Protein AF-Q8L8N3-F1 (afdb_monomer_lite)

Secondary structure (DSSP, 8-state):
--HHHHHHHHHHHHHHHHHHHHHHHHHHHHHHHHHHHHHHHHHHHHHHHHHHHHHHHHHHHHHHHHHHHHHHHHHHHHHHHHHH--EE-----TT-EEEEEETTEEEEEE---PPP-

Radius of gyration: 45.55 Å; chains: 1; bounding box: 102×67×93 Å

Structure (mmCIF, N/CA/C/O backbone):
data_AF-Q8L8N3-F1
#
_entry.id   AF-Q8L8N3-F1
#
loop_
_atom_site.group_PDB
_atom_site.id
_atom_site.type_symbol
_atom_site.label_atom_id
_atom_site.label_alt_id
_atom_site.label_comp_id
_atom_site.label_asym_id
_atom_site.label_entity_id
_atom_site.label_seq_id
_atom_site.pdbx_PDB_ins_code
_atom_site.Cartn_x
_atom_site.Cartn_y
_atom_site.Cartn_z
_atom_site.occupancy
_atom_site.B_iso_or_equiv
_atom_site.auth_seq_id
_atom_site.auth_comp_id
_atom_site.auth_asym_id
_atom_site.auth_atom_id
_atom_site.pdbx_PDB_model_num
ATOM 1 N N . MET A 1 1 ? -41.664 -17.607 54.369 1.00 65.62 1 MET A N 1
ATOM 2 C CA . MET A 1 1 ? -41.802 -16.503 53.390 1.00 65.62 1 MET A CA 1
ATOM 3 C C . MET A 1 1 ? -43.251 -16.447 52.927 1.00 65.62 1 MET A C 1
ATOM 5 O O . MET A 1 1 ? -43.766 -17.479 52.522 1.00 65.62 1 MET A O 1
ATOM 9 N N . SER A 1 2 ? -43.928 -15.298 53.048 1.00 86.38 2 SER A N 1
ATOM 10 C CA . SER A 1 2 ? -45.314 -15.140 52.570 1.00 86.38 2 SER A CA 1
ATOM 11 C C . SER A 1 2 ? -45.385 -15.384 51.058 1.00 86.38 2 SER A C 1
ATOM 13 O O . SER A 1 2 ? -44.487 -14.944 50.338 1.00 86.38 2 SER A O 1
ATOM 15 N N . LEU A 1 3 ? -46.447 -16.038 50.568 1.00 90.75 3 LEU A N 1
ATOM 16 C CA . LEU A 1 3 ? -46.697 -16.248 49.130 1.00 90.75 3 LEU A CA 1
ATOM 17 C C . LEU A 1 3 ? -46.579 -14.942 48.327 1.00 90.75 3 LEU A C 1
ATOM 19 O O . LEU A 1 3 ? -46.089 -14.947 47.204 1.00 90.75 3 LEU A O 1
ATOM 23 N N . ARG A 1 4 ? -46.942 -13.807 48.941 1.00 93.00 4 ARG A N 1
ATOM 24 C CA . ARG A 1 4 ? -46.799 -12.472 48.345 1.00 93.00 4 ARG A CA 1
ATOM 25 C C . ARG A 1 4 ? -45.345 -12.100 48.066 1.00 93.00 4 ARG A C 1
ATOM 27 O O . ARG A 1 4 ? -45.054 -11.591 46.994 1.00 93.00 4 ARG A O 1
ATOM 34 N N . ILE A 1 5 ? -44.442 -12.358 49.015 1.00 93.00 5 ILE A N 1
ATOM 35 C CA . ILE A 1 5 ? -43.015 -12.056 48.839 1.00 93.00 5 ILE A CA 1
ATOM 36 C C . ILE A 1 5 ? -42.439 -12.952 47.742 1.00 93.00 5 ILE A C 1
ATOM 38 O O . ILE A 1 5 ? -41.695 -12.466 46.901 1.00 93.00 5 ILE A O 1
ATOM 42 N N . LYS A 1 6 ? -42.835 -14.233 47.706 1.00 94.50 6 LYS A N 1
ATOM 43 C CA . LYS A 1 6 ? -42.404 -15.166 46.658 1.00 94.50 6 LYS A CA 1
ATOM 44 C C . LYS A 1 6 ? -42.781 -14.667 45.259 1.00 94.50 6 LYS A C 1
ATOM 46 O O . LYS A 1 6 ? -41.905 -14.567 44.419 1.00 94.50 6 LYS A O 1
ATOM 51 N N . LEU A 1 7 ? -44.035 -14.253 45.053 1.00 95.44 7 LEU A N 1
ATOM 52 C CA . LEU A 1 7 ? -44.498 -13.715 43.765 1.00 95.44 7 LEU A CA 1
ATOM 53 C C . LEU A 1 7 ? -43.734 -12.459 43.324 1.00 95.44 7 LEU A C 1
ATOM 55 O O . LEU A 1 7 ? -43.431 -12.312 42.145 1.00 95.44 7 LEU A O 1
ATOM 59 N N . VAL A 1 8 ? -43.421 -11.553 44.257 1.00 96.06 8 VAL A N 1
ATOM 60 C CA . VAL A 1 8 ? -42.628 -10.351 43.948 1.00 96.06 8 VAL A CA 1
ATOM 61 C C . VAL A 1 8 ? -41.202 -10.730 43.547 1.00 96.06 8 VAL A C 1
ATOM 63 O O . VAL A 1 8 ? -40.690 -10.190 42.573 1.00 96.06 8 VAL A O 1
ATOM 66 N N . VAL A 1 9 ? -40.579 -11.673 44.261 1.00 96.62 9 VAL A N 1
ATOM 67 C CA . VAL A 1 9 ? -39.231 -12.165 43.939 1.00 96.62 9 VAL A CA 1
ATOM 68 C C . VAL A 1 9 ? -39.217 -12.893 42.597 1.00 96.62 9 VAL A C 1
ATOM 70 O O . VAL A 1 9 ? -38.349 -12.608 41.783 1.00 96.62 9 VAL A O 1
ATOM 73 N N . ASP A 1 10 ? -40.179 -13.779 42.336 1.00 96.81 10 ASP A N 1
ATOM 74 C CA . ASP A 1 10 ? -40.267 -14.522 41.075 1.00 96.81 10 ASP A CA 1
ATOM 75 C C . ASP A 1 10 ? -40.432 -13.559 39.888 1.00 96.81 10 ASP A C 1
ATOM 77 O O . ASP A 1 10 ? -39.720 -13.681 38.893 1.00 96.81 10 ASP A O 1
ATOM 81 N N . LYS A 1 11 ? -41.299 -12.543 40.023 1.00 96.38 11 LYS A N 1
ATOM 82 C CA . LYS A 1 11 ? -41.468 -11.492 39.010 1.00 96.38 11 LYS A CA 1
ATOM 83 C C . LYS A 1 11 ? -40.181 -10.691 38.794 1.00 96.38 11 LYS A C 1
ATOM 85 O O . LYS A 1 11 ? -39.796 -10.464 37.655 1.00 96.38 11 LYS A O 1
ATOM 90 N N . PHE A 1 12 ? -39.506 -10.295 39.871 1.00 97.44 12 PHE A N 1
ATOM 91 C CA . PHE A 1 12 ? -38.251 -9.547 39.794 1.00 97.44 12 PHE A CA 1
ATOM 92 C C . PHE A 1 12 ? -37.130 -10.360 39.131 1.00 97.44 12 PHE A C 1
ATOM 94 O O . PHE A 1 12 ? -36.396 -9.840 38.296 1.00 97.44 12 PHE A O 1
ATOM 101 N N . VAL A 1 13 ? -37.007 -11.648 39.466 1.00 97.69 13 VAL A N 1
ATOM 102 C CA . VAL A 1 13 ? -36.035 -12.554 38.839 1.00 97.69 13 VAL A CA 1
ATOM 103 C C . VAL A 1 13 ? -36.324 -12.716 37.349 1.00 97.69 13 VAL A C 1
ATOM 105 O O . VAL A 1 13 ? -35.387 -12.726 36.557 1.00 97.69 13 VAL A O 1
ATOM 108 N N . GLU A 1 14 ? -37.593 -12.832 36.963 1.00 97.81 14 GLU A N 1
ATOM 109 C CA . GLU A 1 14 ? -37.986 -12.937 35.558 1.00 97.81 14 GLU A CA 1
ATOM 110 C C . GLU A 1 14 ? -37.665 -11.654 34.776 1.00 97.81 14 GLU A C 1
ATOM 112 O O . GLU A 1 14 ? -37.040 -11.722 33.722 1.00 97.81 14 GLU A O 1
ATOM 117 N N . GLU A 1 15 ? -37.993 -10.481 35.325 1.00 97.81 15 GLU A N 1
ATOM 118 C CA . GLU A 1 15 ? -37.638 -9.185 34.726 1.00 97.81 15 GLU A CA 1
ATOM 119 C C . GLU A 1 15 ? -36.115 -9.025 34.575 1.00 97.81 15 GLU A C 1
ATOM 121 O O . GLU A 1 15 ? -35.639 -8.591 33.526 1.00 97.81 15 GLU A O 1
ATOM 126 N N . LEU A 1 16 ? -35.336 -9.429 35.587 1.00 97.88 16 LEU A N 1
ATOM 127 C CA . LEU A 1 16 ? -33.874 -9.404 35.517 1.00 97.88 16 LEU A CA 1
ATOM 128 C C . LEU A 1 16 ? -33.318 -10.354 34.455 1.00 97.88 16 LEU A C 1
ATOM 130 O O . LEU A 1 16 ? -32.376 -9.987 33.756 1.00 97.88 16 LEU A O 1
ATOM 134 N N . LYS A 1 17 ? -33.878 -11.561 34.323 1.00 97.88 17 LYS A N 1
ATOM 135 C CA . LYS A 1 17 ? -33.468 -12.513 33.282 1.00 97.88 17 LYS A CA 1
ATOM 136 C C . LYS A 1 17 ? -33.749 -11.963 31.891 1.00 97.88 17 LYS A C 1
ATOM 138 O O . LYS A 1 17 ? -32.855 -11.980 31.058 1.00 97.88 17 LYS A O 1
ATOM 143 N N . GLN A 1 18 ? -34.940 -11.413 31.667 1.00 97.75 18 GLN A N 1
ATOM 144 C CA . GLN A 1 18 ? -35.308 -10.822 30.379 1.00 97.75 18 GLN A CA 1
ATOM 145 C C . GLN A 1 18 ? -34.421 -9.625 30.024 1.00 97.75 18 GLN A C 1
ATOM 147 O O . GLN A 1 18 ? -33.975 -9.510 28.883 1.00 97.75 18 GLN A O 1
ATOM 152 N N . ALA A 1 19 ? -34.121 -8.757 30.996 1.00 97.88 19 ALA A N 1
ATOM 153 C CA . ALA A 1 19 ? -33.212 -7.632 30.793 1.00 97.88 19 ALA A CA 1
ATOM 154 C C . ALA A 1 19 ? -31.782 -8.095 30.468 1.00 97.88 19 ALA A C 1
ATOM 156 O O . ALA A 1 19 ? -31.153 -7.551 29.563 1.00 97.88 19 ALA A O 1
ATOM 157 N N . LEU A 1 20 ? -31.283 -9.115 31.174 1.00 98.06 20 LEU A N 1
ATOM 158 C CA . LEU A 1 20 ? -29.956 -9.679 30.936 1.00 98.06 20 LEU A CA 1
ATOM 159 C C . LEU A 1 20 ? -29.864 -10.378 29.574 1.00 98.06 20 LEU A C 1
ATOM 161 O O . LEU A 1 20 ? -28.888 -10.182 28.856 1.00 98.06 20 LEU A O 1
ATOM 165 N N . ASP A 1 21 ? -30.874 -11.161 29.198 1.00 98.12 21 ASP A N 1
ATOM 166 C CA . ASP A 1 21 ? -30.916 -11.828 27.897 1.00 98.12 21 ASP A CA 1
ATO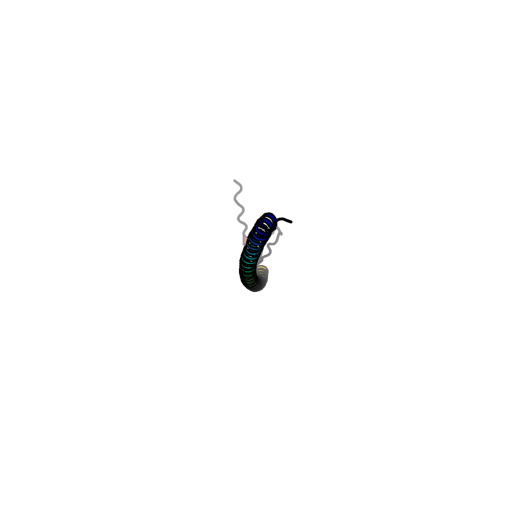M 167 C C . ASP A 1 21 ? -30.956 -10.803 26.756 1.00 98.12 21 ASP A C 1
ATOM 169 O O . ASP A 1 21 ? -30.238 -10.960 25.768 1.00 98.12 21 ASP A O 1
ATOM 173 N N . ALA A 1 22 ? -31.728 -9.720 26.905 1.00 97.94 22 ALA A N 1
ATOM 174 C CA . ALA A 1 22 ? -31.763 -8.633 25.930 1.00 97.94 22 ALA A CA 1
ATOM 175 C C . ALA A 1 22 ? -30.398 -7.932 25.785 1.00 97.94 22 ALA A C 1
ATOM 177 O O . ALA A 1 22 ? -29.953 -7.714 24.658 1.00 97.94 22 ALA A O 1
ATOM 178 N N . ASP A 1 23 ? -29.709 -7.637 26.893 1.00 98.31 23 ASP A N 1
ATOM 179 C CA . ASP A 1 23 ? -28.362 -7.041 26.883 1.00 98.31 23 ASP A CA 1
ATOM 180 C C . ASP A 1 23 ? -27.325 -7.963 26.219 1.00 98.31 23 ASP A C 1
ATOM 182 O O . ASP A 1 23 ? -26.513 -7.528 25.400 1.00 98.31 23 ASP A O 1
ATOM 186 N N . ILE A 1 24 ? -27.390 -9.270 26.498 1.00 98.19 24 ILE A N 1
ATOM 187 C CA . ILE A 1 24 ? -26.511 -10.262 25.870 1.00 98.19 24 ILE A CA 1
ATOM 188 C C . ILE A 1 24 ? -26.750 -10.319 24.357 1.00 98.19 24 ILE A C 1
ATOM 190 O O . ILE A 1 24 ? -25.782 -10.331 23.594 1.00 98.19 24 ILE A O 1
ATOM 194 N N . GLN A 1 25 ? -28.010 -10.350 23.910 1.00 98.00 25 GLN A N 1
ATOM 195 C CA . GLN A 1 25 ? -28.333 -10.375 22.480 1.00 98.00 25 GLN A CA 1
ATOM 196 C C . GLN A 1 25 ? -27.895 -9.089 21.770 1.00 98.00 25 GLN A C 1
ATOM 198 O O . GLN A 1 25 ? -27.317 -9.170 20.686 1.00 98.00 25 GLN A O 1
ATOM 203 N N . ASP A 1 26 ? -28.106 -7.922 22.384 1.00 98.00 26 ASP A N 1
ATOM 204 C CA . ASP A 1 26 ? -27.647 -6.632 21.854 1.00 98.00 26 ASP A CA 1
ATOM 205 C C . ASP A 1 26 ? -26.118 -6.597 21.710 1.00 98.00 26 ASP A C 1
ATOM 207 O O . ASP A 1 26 ? -25.596 -6.227 20.655 1.00 98.00 26 ASP A O 1
ATOM 211 N N . ARG A 1 27 ? -25.380 -7.078 22.720 1.00 98.25 27 ARG A N 1
ATOM 212 C CA . ARG A 1 27 ? -23.916 -7.166 22.651 1.00 98.25 27 ARG A CA 1
ATOM 213 C C . ARG A 1 27 ? -23.446 -8.107 21.543 1.00 98.25 27 ARG A C 1
ATOM 215 O O . ARG A 1 27 ? -22.557 -7.734 20.784 1.00 98.25 27 ARG A O 1
ATOM 222 N N . ILE A 1 28 ? -24.046 -9.293 21.422 1.00 98.00 28 ILE A N 1
ATOM 223 C CA . ILE A 1 28 ? -23.712 -10.258 20.360 1.00 98.00 28 ILE A CA 1
ATOM 224 C C . ILE A 1 28 ? -23.987 -9.659 18.977 1.00 98.00 28 ILE A C 1
ATOM 226 O O . ILE A 1 28 ? -23.194 -9.855 18.056 1.00 98.00 28 ILE A O 1
ATOM 230 N N . MET A 1 29 ? -25.100 -8.938 18.813 1.00 98.06 29 MET A N 1
ATOM 231 C CA . MET A 1 29 ? -25.436 -8.275 17.553 1.00 98.06 29 MET A CA 1
ATOM 232 C C . MET A 1 29 ? -24.369 -7.237 17.186 1.00 98.06 29 MET A C 1
ATOM 234 O O . MET A 1 29 ? -23.789 -7.324 16.105 1.00 98.06 29 MET A O 1
ATOM 238 N N . LYS A 1 30 ? -24.043 -6.327 18.111 1.00 98.12 30 LYS A N 1
ATOM 239 C CA . LYS A 1 30 ? -23.023 -5.285 17.909 1.00 98.12 30 LYS A CA 1
ATOM 240 C C . LYS A 1 30 ? -21.643 -5.860 17.613 1.00 98.12 30 LYS A C 1
ATOM 242 O O . LYS A 1 30 ? -20.930 -5.347 16.757 1.00 98.12 30 LYS A O 1
ATOM 247 N N . GLU A 1 31 ? -21.262 -6.931 18.302 1.00 98.12 31 GLU A N 1
ATOM 248 C CA . GLU A 1 31 ? -19.975 -7.594 18.094 1.00 98.12 31 GLU A CA 1
ATOM 249 C C . GLU A 1 31 ? -19.888 -8.226 16.698 1.00 98.12 31 GLU A C 1
ATOM 251 O O . GLU A 1 31 ? -18.873 -8.081 16.022 1.00 98.12 31 GLU A O 1
ATOM 256 N N . ARG A 1 32 ? -20.975 -8.839 16.209 1.00 97.62 32 ARG A N 1
ATOM 257 C CA . ARG A 1 32 ? -21.047 -9.369 14.835 1.00 97.62 32 ARG A CA 1
ATOM 258 C C . ARG A 1 32 ? -20.980 -8.276 13.773 1.00 97.62 32 ARG A C 1
ATOM 260 O O . ARG A 1 32 ? -20.298 -8.457 12.764 1.00 97.62 32 ARG A O 1
ATOM 267 N N . GLU A 1 33 ? -21.681 -7.165 13.977 1.00 97.75 33 GLU A N 1
ATOM 268 C CA . GLU A 1 33 ? -21.639 -6.019 13.062 1.00 97.75 33 GLU A CA 1
ATOM 269 C C . GLU A 1 33 ? -20.236 -5.410 13.009 1.00 97.75 33 GLU A C 1
ATOM 271 O O . GLU A 1 33 ? -19.694 -5.184 11.927 1.00 97.75 33 GLU A O 1
ATOM 276 N N . MET A 1 34 ? -19.611 -5.219 14.174 1.00 98.12 34 MET A N 1
ATOM 277 C CA . MET A 1 34 ? -18.244 -4.719 14.274 1.00 98.12 34 MET A CA 1
ATOM 278 C C . MET A 1 34 ? -17.248 -5.663 13.596 1.00 98.12 34 MET A C 1
ATOM 280 O O . MET A 1 34 ? -16.399 -5.204 12.836 1.00 98.12 34 MET A O 1
ATOM 284 N N . GLN A 1 35 ? -17.372 -6.972 13.824 1.00 98.06 35 GLN A N 1
ATOM 285 C CA . GLN A 1 35 ? -16.515 -7.971 13.192 1.00 98.06 35 GLN A CA 1
ATOM 286 C C . GLN A 1 35 ? -16.662 -7.950 11.665 1.00 98.06 35 GLN A C 1
ATOM 288 O O . GLN A 1 35 ? -15.663 -7.932 10.950 1.00 98.06 35 GLN A O 1
ATOM 293 N N . SER A 1 36 ? -17.896 -7.857 11.163 1.00 97.69 36 SER A N 1
ATOM 294 C CA . SER A 1 36 ? -18.167 -7.768 9.722 1.00 97.69 36 SER A CA 1
ATOM 295 C C . SER A 1 36 ? -17.552 -6.508 9.102 1.00 97.69 36 SER A C 1
ATOM 297 O O . SER A 1 36 ? -16.959 -6.573 8.026 1.00 97.69 36 SER A O 1
ATOM 299 N N . TYR A 1 37 ? -17.646 -5.369 9.795 1.00 98.06 37 TYR A N 1
ATOM 300 C CA . TYR A 1 37 ? -17.028 -4.114 9.364 1.00 98.06 37 TYR A CA 1
ATOM 301 C C . TYR A 1 37 ? -15.497 -4.205 9.325 1.00 98.06 37 TYR A C 1
ATOM 303 O O . TYR A 1 37 ? -14.874 -3.743 8.370 1.00 98.06 37 TYR A O 1
ATOM 311 N N . ILE A 1 38 ? -14.878 -4.820 10.336 1.00 98.12 38 ILE A N 1
ATOM 312 C CA . ILE A 1 38 ? -13.424 -5.019 10.366 1.00 98.12 38 ILE A CA 1
ATOM 313 C C . ILE A 1 38 ? -12.986 -5.901 9.192 1.00 98.12 38 ILE A C 1
ATOM 315 O O . ILE A 1 38 ? -12.088 -5.509 8.454 1.00 98.12 38 ILE A O 1
ATOM 319 N N . GLU A 1 39 ? -13.659 -7.027 8.950 1.00 98.19 39 GLU A N 1
ATOM 320 C CA . GLU A 1 39 ? -13.340 -7.942 7.843 1.00 98.19 39 GLU A CA 1
ATOM 321 C C . GLU A 1 39 ? -13.520 -7.303 6.457 1.00 98.19 39 GLU A C 1
ATOM 323 O O . GLU A 1 39 ? -12.796 -7.615 5.509 1.00 98.19 39 GLU A O 1
AT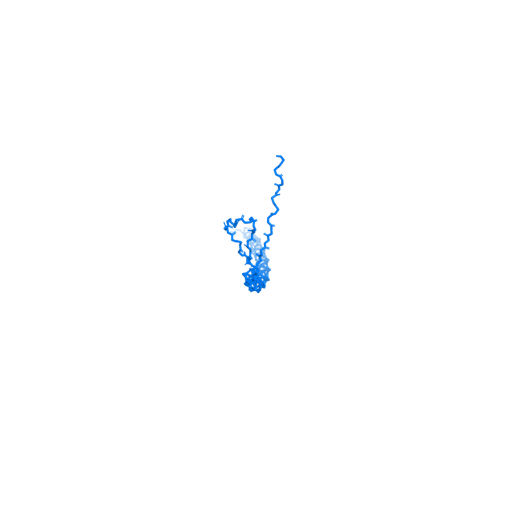OM 328 N N . GLU A 1 40 ? -14.502 -6.416 6.295 1.00 98.25 40 GLU A N 1
ATOM 329 C CA . GLU A 1 40 ? -14.665 -5.634 5.068 1.00 98.25 40 GLU A CA 1
ATOM 330 C C . GLU A 1 40 ? -13.520 -4.632 4.886 1.00 98.25 40 GLU A C 1
ATOM 332 O O . GLU A 1 40 ? -12.925 -4.560 3.808 1.00 98.25 40 GLU A O 1
ATOM 337 N N . ARG A 1 41 ? -13.144 -3.910 5.947 1.00 98.38 41 ARG A N 1
ATOM 338 C CA . ARG A 1 41 ? -12.040 -2.942 5.895 1.00 98.38 41 ARG A CA 1
ATOM 339 C C . ARG A 1 41 ? -10.691 -3.614 5.675 1.00 98.38 41 ARG A C 1
ATOM 341 O O . ARG A 1 41 ? -9.881 -3.089 4.916 1.00 98.38 41 ARG A O 1
ATOM 348 N N . GLU A 1 42 ? -10.451 -4.772 6.281 1.00 98.31 42 GLU A N 1
ATOM 349 C CA . GLU A 1 42 ? -9.243 -5.564 6.042 1.00 98.31 42 GLU A CA 1
ATOM 350 C C . GLU A 1 42 ? -9.153 -6.024 4.584 1.00 98.31 42 GLU A C 1
ATOM 352 O O . GLU A 1 42 ? -8.080 -5.936 3.984 1.00 98.31 42 GLU A O 1
ATOM 357 N N . ARG A 1 43 ? -10.275 -6.431 3.973 1.00 98.12 43 ARG A N 1
ATOM 358 C CA . ARG A 1 43 ? -10.322 -6.7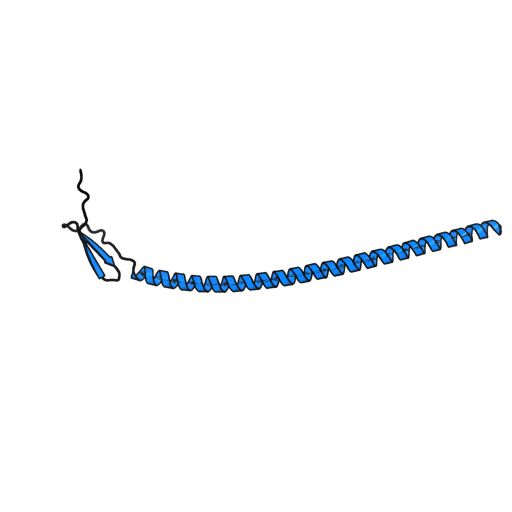60 2.539 1.00 98.12 43 ARG A CA 1
ATOM 359 C C . ARG A 1 43 ? -10.037 -5.548 1.656 1.00 98.12 43 ARG A C 1
ATOM 361 O O . ARG A 1 43 ? -9.196 -5.645 0.768 1.00 98.12 43 ARG A O 1
ATOM 368 N N . GLU A 1 44 ? -10.665 -4.406 1.924 1.00 98.38 44 GLU A N 1
ATOM 369 C CA . GLU A 1 44 ? -10.438 -3.166 1.165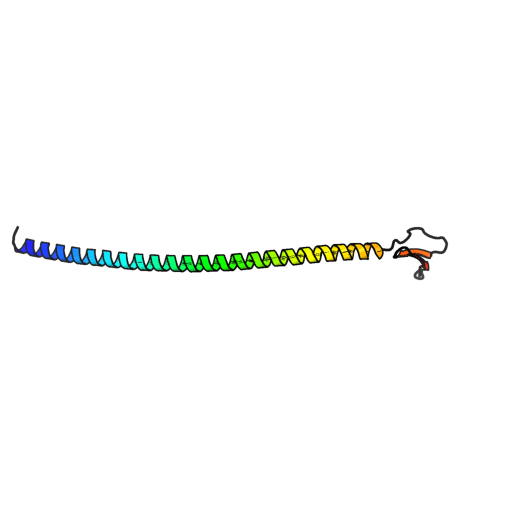 1.00 98.38 44 GLU A CA 1
ATOM 370 C C . GLU A 1 44 ? -8.967 -2.720 1.234 1.00 98.38 44 GLU A C 1
ATOM 372 O O . GLU A 1 44 ? -8.361 -2.360 0.220 1.00 98.38 44 GLU A O 1
ATOM 377 N N . VAL A 1 45 ? -8.368 -2.772 2.429 1.00 98.50 45 VAL A N 1
ATOM 378 C CA . VAL A 1 45 ? -6.952 -2.443 2.631 1.00 98.50 45 VAL A CA 1
ATOM 379 C C . VAL A 1 45 ? -6.060 -3.430 1.879 1.00 98.50 45 VAL A C 1
ATOM 381 O O . VAL A 1 45 ? -5.176 -2.991 1.145 1.00 98.50 45 VAL A O 1
ATOM 384 N N . ALA A 1 46 ? -6.320 -4.735 1.981 1.00 98.38 46 ALA A N 1
ATOM 385 C CA . ALA A 1 46 ? -5.543 -5.756 1.283 1.00 98.38 46 ALA A CA 1
ATOM 386 C C . ALA A 1 46 ? -5.608 -5.604 -0.248 1.00 98.38 46 ALA A C 1
ATOM 388 O O . ALA A 1 46 ? -4.580 -5.682 -0.924 1.00 98.38 46 ALA A O 1
ATOM 389 N N . GLU A 1 47 ? -6.788 -5.335 -0.810 1.00 98.25 47 GLU A N 1
ATOM 390 C CA . GLU A 1 47 ? -6.961 -5.088 -2.247 1.00 98.25 47 GLU A CA 1
ATOM 391 C C . GLU A 1 47 ? -6.213 -3.832 -2.700 1.00 98.25 47 GLU A C 1
ATOM 393 O O . GLU A 1 47 ? -5.520 -3.841 -3.723 1.00 98.25 47 GLU A O 1
ATOM 398 N N . ARG A 1 48 ? -6.294 -2.753 -1.915 1.00 98.19 48 ARG A N 1
ATOM 399 C CA . ARG A 1 48 ? -5.594 -1.500 -2.202 1.00 98.19 48 ARG A CA 1
ATOM 400 C C . ARG A 1 48 ? -4.079 -1.663 -2.139 1.00 98.19 48 ARG A C 1
ATOM 402 O O . ARG A 1 48 ? -3.377 -1.140 -3.005 1.00 98.19 48 ARG A O 1
ATOM 409 N N . GLU A 1 49 ? -3.570 -2.376 -1.142 1.00 98.31 49 GLU A N 1
ATOM 410 C CA . GLU A 1 49 ? -2.145 -2.677 -1.020 1.00 98.31 49 GLU A CA 1
ATOM 411 C C . GLU A 1 49 ? -1.660 -3.564 -2.168 1.00 98.31 49 GLU A C 1
ATOM 413 O O . GLU A 1 49 ? -0.608 -3.290 -2.749 1.00 98.31 49 GLU A O 1
ATOM 418 N N . ALA A 1 50 ? -2.439 -4.574 -2.562 1.00 98.31 50 ALA A N 1
ATOM 419 C CA . ALA A 1 50 ? -2.120 -5.421 -3.707 1.00 98.31 50 ALA A CA 1
ATOM 420 C C . ALA A 1 50 ? -2.073 -4.614 -5.016 1.00 98.31 50 ALA A C 1
ATOM 422 O O . ALA A 1 50 ? -1.108 -4.726 -5.779 1.00 98.31 50 ALA A O 1
ATOM 423 N N . ALA A 1 51 ? -3.067 -3.751 -5.250 1.00 98.25 51 ALA A N 1
ATOM 424 C CA . ALA A 1 51 ? -3.107 -2.866 -6.411 1.00 98.25 51 ALA A CA 1
ATOM 425 C C . ALA A 1 51 ? -1.922 -1.889 -6.422 1.00 98.25 51 ALA A C 1
ATOM 427 O O . ALA A 1 51 ? -1.273 -1.703 -7.454 1.00 98.25 51 ALA A O 1
ATOM 428 N N . TRP A 1 52 ? -1.591 -1.300 -5.270 1.00 98.50 52 TRP A N 1
ATOM 429 C CA . TRP A 1 52 ? -0.458 -0.387 -5.161 1.00 98.50 52 TRP A CA 1
ATOM 430 C C . TRP A 1 52 ? 0.876 -1.102 -5.390 1.00 98.50 52 TRP A C 1
ATOM 432 O O . TRP A 1 52 ? 1.717 -0.604 -6.137 1.00 98.50 52 TRP A O 1
ATOM 442 N N . LYS A 1 53 ? 1.062 -2.297 -4.824 1.00 98.44 53 LYS A N 1
ATOM 443 C CA . LYS A 1 53 ? 2.272 -3.101 -5.026 1.00 98.44 53 LYS A CA 1
ATOM 444 C C . LYS A 1 53 ? 2.454 -3.502 -6.492 1.00 98.44 53 LYS A C 1
ATOM 446 O O . LYS A 1 53 ? 3.573 -3.442 -7.003 1.00 98.44 53 LYS A O 1
ATOM 451 N N . ALA A 1 54 ? 1.371 -3.859 -7.183 1.00 98.19 54 ALA A N 1
ATOM 452 C CA . ALA A 1 54 ? 1.400 -4.153 -8.614 1.00 98.19 54 ALA A CA 1
ATOM 453 C C . ALA A 1 54 ? 1.776 -2.915 -9.448 1.00 98.19 54 ALA A C 1
ATOM 455 O O . ALA A 1 54 ? 2.619 -2.998 -10.343 1.00 98.19 54 ALA A O 1
ATOM 456 N N . GLU A 1 55 ? 1.203 -1.753 -9.124 1.00 98.56 55 GLU A N 1
ATOM 457 C CA . GLU A 1 55 ? 1.524 -0.489 -9.793 1.00 98.56 55 GLU A CA 1
ATOM 458 C C . GLU A 1 55 ? 2.982 -0.074 -9.574 1.00 98.56 55 GLU A C 1
ATOM 460 O O . GLU A 1 55 ? 3.661 0.331 -10.519 1.00 98.56 55 GLU A O 1
ATOM 465 N N . LEU A 1 56 ? 3.476 -0.196 -8.340 1.00 98.56 56 LEU A N 1
ATOM 466 C CA . LEU A 1 56 ? 4.860 0.106 -7.999 1.00 98.56 56 LEU A CA 1
ATOM 467 C C . LEU A 1 56 ? 5.819 -0.794 -8.781 1.00 98.56 56 LEU A C 1
ATOM 469 O O . LEU A 1 56 ? 6.695 -0.284 -9.472 1.00 98.56 56 LEU A O 1
ATOM 473 N N . SER A 1 57 ? 5.588 -2.109 -8.769 1.00 98.19 57 SER A N 1
ATOM 474 C CA . SER A 1 57 ? 6.412 -3.070 -9.510 1.00 98.19 57 SER A CA 1
ATOM 475 C C . SER A 1 57 ? 6.431 -2.784 -11.019 1.00 98.19 57 SER A C 1
ATOM 477 O O . SER A 1 57 ? 7.482 -2.851 -11.667 1.00 98.19 57 SER A O 1
ATOM 479 N N . ARG A 1 58 ? 5.286 -2.388 -11.593 1.00 98.25 58 ARG A N 1
ATOM 480 C CA . ARG A 1 58 ? 5.197 -1.960 -12.996 1.00 98.25 58 ARG A CA 1
ATOM 481 C C . ARG A 1 58 ? 6.051 -0.720 -13.263 1.00 98.25 58 ARG A C 1
ATOM 483 O O . ARG A 1 58 ? 6.774 -0.689 -14.258 1.00 98.25 58 ARG A O 1
ATOM 490 N N . ARG A 1 59 ? 5.973 0.289 -12.391 1.00 98.38 59 ARG A N 1
ATOM 491 C CA . ARG A 1 59 ? 6.755 1.530 -12.514 1.00 98.38 59 ARG A CA 1
ATOM 492 C C . ARG A 1 59 ? 8.248 1.282 -12.368 1.00 98.38 59 ARG A C 1
ATOM 494 O O . ARG A 1 59 ? 9.008 1.797 -13.176 1.00 98.38 59 ARG A O 1
ATOM 501 N N . GLU A 1 60 ? 8.659 0.474 -11.400 1.00 98.38 60 GLU A N 1
ATOM 502 C CA . GLU A 1 60 ? 10.063 0.094 -11.206 1.00 98.38 60 GLU A CA 1
ATOM 503 C C . GLU A 1 60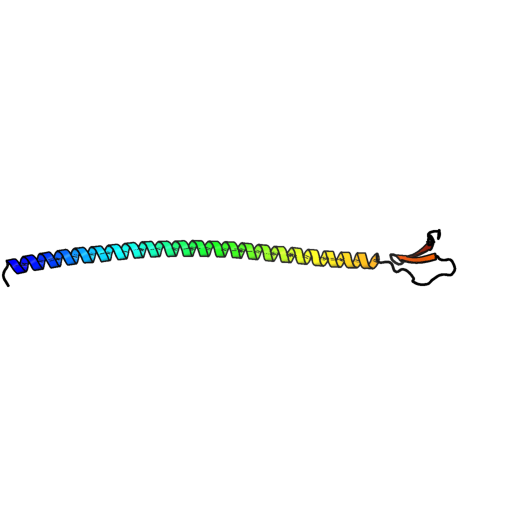 ? 10.619 -0.622 -12.440 1.00 98.38 60 GLU A C 1
ATOM 505 O O . GLU A 1 60 ? 11.706 -0.299 -12.915 1.00 98.38 60 GLU A O 1
ATOM 510 N N . THR A 1 61 ? 9.838 -1.536 -13.023 1.00 98.12 61 THR A N 1
ATOM 511 C CA . THR A 1 61 ? 10.223 -2.231 -14.258 1.00 98.12 61 THR A CA 1
ATOM 512 C C . THR A 1 61 ? 10.367 -1.261 -15.433 1.00 98.12 61 THR A C 1
ATOM 514 O O . THR A 1 61 ? 11.294 -1.385 -16.233 1.00 98.12 61 THR A O 1
ATOM 517 N N . GLU A 1 62 ? 9.461 -0.292 -15.559 1.00 98.44 62 GLU A N 1
ATOM 518 C CA . GLU A 1 62 ? 9.517 0.707 -16.627 1.00 98.44 62 GLU A CA 1
ATOM 519 C C . GLU A 1 62 ? 10.703 1.664 -16.459 1.00 98.44 62 GLU A C 1
ATOM 521 O O . GLU A 1 62 ? 11.427 1.913 -17.423 1.00 98.44 62 GLU A O 1
ATOM 526 N N . ILE A 1 63 ? 10.963 2.128 -15.234 1.00 98.25 63 ILE A N 1
ATOM 527 C CA . ILE A 1 63 ? 12.137 2.945 -14.909 1.00 98.25 63 ILE A CA 1
ATOM 528 C C . ILE A 1 63 ? 13.415 2.186 -15.271 1.00 98.25 63 ILE A C 1
ATOM 530 O O . ILE A 1 63 ? 14.241 2.723 -16.001 1.00 98.25 63 ILE A O 1
ATOM 534 N N . ALA A 1 64 ? 13.544 0.916 -14.878 1.00 98.06 64 ALA A N 1
ATOM 535 C CA . ALA A 1 64 ? 14.723 0.113 -15.197 1.00 98.06 64 ALA A CA 1
ATOM 536 C C . ALA A 1 64 ? 14.967 -0.016 -16.715 1.00 98.06 64 ALA A C 1
ATOM 538 O O . ALA A 1 64 ? 16.109 0.064 -17.177 1.00 98.06 64 ALA A O 1
ATOM 539 N N . ARG A 1 65 ? 13.906 -0.167 -17.523 1.00 98.00 65 ARG A N 1
ATOM 540 C CA . ARG A 1 65 ? 14.025 -0.177 -18.995 1.00 98.00 65 ARG A CA 1
ATOM 541 C C . ARG A 1 65 ? 14.480 1.172 -19.539 1.00 98.00 65 ARG A C 1
ATOM 543 O O . ARG A 1 65 ? 15.332 1.217 -20.428 1.00 98.00 65 ARG A O 1
ATOM 550 N N . GLN A 1 66 ? 13.910 2.262 -19.033 1.00 98.44 66 GLN A N 1
ATOM 551 C CA . GLN A 1 66 ? 14.256 3.611 -19.472 1.00 98.44 66 GLN A CA 1
ATOM 552 C C . GLN A 1 66 ? 15.688 3.977 -19.086 1.00 98.44 66 GLN A C 1
ATOM 554 O O . GLN A 1 66 ? 16.422 4.497 -19.922 1.00 98.44 66 GLN A O 1
ATOM 559 N N . GLU A 1 67 ? 16.119 3.638 -17.874 1.00 98.12 67 GLU A N 1
ATOM 560 C CA . GLU A 1 67 ? 17.493 3.825 -17.412 1.00 98.12 67 GLU A CA 1
ATOM 561 C C . GLU A 1 67 ? 18.486 3.017 -18.251 1.00 98.12 67 GLU A C 1
ATOM 563 O O . GLU A 1 67 ? 19.517 3.550 -18.662 1.00 98.12 67 GLU A O 1
ATOM 568 N N . ALA A 1 68 ? 18.165 1.762 -18.589 1.00 98.00 68 ALA A N 1
ATOM 569 C CA . ALA A 1 68 ? 18.993 0.955 -19.484 1.00 98.00 68 ALA A CA 1
ATOM 570 C C . ALA A 1 68 ? 19.103 1.580 -20.885 1.00 98.00 68 ALA A C 1
ATOM 572 O O . ALA A 1 68 ? 20.199 1.651 -21.448 1.00 98.00 68 ALA A O 1
ATOM 573 N N . ARG A 1 69 ? 17.990 2.086 -21.436 1.00 98.19 69 ARG A N 1
ATOM 574 C CA . ARG A 1 69 ? 17.979 2.788 -22.728 1.00 98.19 69 ARG A CA 1
ATOM 575 C C . ARG A 1 69 ? 18.829 4.059 -22.686 1.00 98.19 69 ARG A C 1
ATOM 577 O O . ARG A 1 69 ? 19.690 4.235 -23.541 1.00 98.19 69 ARG A O 1
ATOM 584 N N . LEU A 1 70 ? 18.621 4.905 -21.678 1.00 98.12 70 LEU A N 1
ATOM 585 C CA . LEU A 1 70 ? 19.357 6.159 -21.500 1.00 98.12 70 LEU A CA 1
ATOM 586 C C . LEU A 1 70 ? 20.851 5.920 -21.273 1.00 98.12 70 LEU A C 1
ATOM 588 O O . LEU A 1 70 ? 21.678 6.694 -21.748 1.00 98.12 70 LEU A O 1
ATOM 592 N N . LYS A 1 71 ? 21.219 4.835 -20.586 1.00 98.06 71 LYS A N 1
ATOM 593 C CA . LYS A 1 71 ? 22.619 4.444 -20.417 1.00 98.06 71 LYS A CA 1
ATOM 594 C C . LYS A 1 71 ? 23.284 4.150 -21.765 1.00 98.06 71 LYS A C 1
ATOM 596 O O . LYS A 1 71 ? 24.358 4.689 -22.020 1.00 98.06 71 LYS A O 1
ATOM 601 N N . MET A 1 72 ? 22.644 3.355 -22.625 1.00 97.00 72 MET A N 1
ATOM 602 C CA . MET A 1 72 ? 23.166 3.051 -23.966 1.00 97.00 72 MET A CA 1
ATOM 603 C C . MET A 1 72 ? 23.239 4.301 -24.851 1.00 97.00 72 MET A C 1
ATOM 605 O O . MET A 1 72 ? 24.231 4.509 -25.544 1.00 97.00 72 MET A O 1
ATOM 609 N N . GLU A 1 73 ? 22.217 5.156 -24.805 1.00 97.44 73 GLU A N 1
ATOM 610 C CA . GLU A 1 73 ? 22.195 6.422 -25.545 1.00 97.44 73 GLU A CA 1
ATOM 611 C C . GLU A 1 73 ? 23.334 7.347 -25.104 1.00 97.44 73 GLU A C 1
ATOM 613 O O . GLU A 1 73 ? 24.080 7.854 -25.938 1.00 97.44 73 GLU A O 1
ATOM 618 N N . ARG A 1 74 ? 23.547 7.489 -23.790 1.00 97.56 74 ARG A N 1
ATOM 619 C CA . ARG A 1 74 ? 24.668 8.256 -23.236 1.00 97.56 74 ARG A CA 1
ATOM 620 C C . ARG A 1 74 ? 26.021 7.695 -23.671 1.00 97.56 74 ARG A C 1
ATOM 622 O O . ARG A 1 74 ? 26.917 8.466 -23.993 1.00 97.56 74 ARG A O 1
ATOM 629 N N . GLU A 1 75 ? 26.188 6.374 -23.673 1.00 96.69 75 GLU A N 1
ATOM 630 C CA . GLU A 1 75 ? 27.427 5.728 -24.128 1.00 96.69 75 GLU A CA 1
ATOM 631 C C . GLU A 1 75 ? 27.681 5.958 -25.624 1.00 96.69 75 GLU A C 1
ATOM 633 O O . GLU A 1 75 ? 28.823 6.191 -26.022 1.00 96.69 75 GLU A O 1
ATOM 638 N N . ASN A 1 76 ? 26.635 5.937 -26.452 1.00 96.06 76 ASN A N 1
ATOM 639 C CA . ASN A 1 76 ? 26.736 6.251 -27.877 1.00 96.06 76 ASN A CA 1
ATOM 640 C C . ASN A 1 76 ? 27.089 7.724 -28.109 1.00 96.06 76 ASN A C 1
ATOM 642 O O . ASN A 1 76 ? 28.026 8.010 -28.851 1.00 96.06 76 ASN A O 1
ATOM 646 N N . LEU A 1 77 ? 26.415 8.644 -27.417 1.00 95.00 77 LEU A N 1
ATOM 647 C CA . LEU A 1 77 ? 26.710 10.075 -27.493 1.00 95.00 77 LEU A CA 1
ATOM 648 C C . LEU A 1 77 ? 28.131 10.396 -27.025 1.00 95.00 77 LEU A C 1
ATOM 650 O O . LEU A 1 77 ? 28.787 11.241 -27.624 1.00 95.00 77 LEU A O 1
ATOM 654 N N . GLU A 1 78 ? 28.648 9.717 -25.998 1.00 92.88 78 GLU A N 1
ATOM 655 C CA . GLU A 1 78 ? 30.034 9.923 -25.563 1.00 92.88 78 GLU A CA 1
ATOM 656 C C . GLU A 1 78 ? 31.039 9.415 -26.610 1.00 92.88 78 GLU A C 1
ATOM 658 O O . GLU A 1 78 ? 32.050 10.073 -26.853 1.00 92.88 78 GLU A O 1
ATOM 663 N N . LYS A 1 79 ? 30.751 8.300 -27.299 1.00 90.06 79 LYS A N 1
ATOM 664 C CA . LYS A 1 79 ? 31.570 7.839 -28.434 1.00 90.06 79 LYS A CA 1
ATOM 665 C C . LYS A 1 79 ? 31.552 8.853 -29.576 1.00 90.06 79 LYS A C 1
ATOM 667 O O . LYS A 1 79 ? 32.620 9.232 -30.050 1.00 90.06 79 LYS A O 1
ATOM 672 N N . GLU A 1 80 ? 30.381 9.339 -29.979 1.00 88.88 80 GLU A N 1
ATOM 673 C CA . GLU A 1 80 ? 30.251 10.352 -31.037 1.00 88.88 80 GLU A CA 1
ATOM 674 C C . GLU A 1 80 ? 30.950 11.660 -30.659 1.00 88.88 80 GLU A C 1
ATOM 676 O O . GLU A 1 80 ? 31.727 12.209 -31.440 1.00 88.88 80 GLU A O 1
ATOM 681 N N . LYS A 1 81 ? 30.758 12.124 -29.421 1.00 87.81 81 LYS A N 1
ATOM 682 C CA . LYS A 1 81 ? 31.454 13.288 -28.875 1.00 87.81 81 LYS A CA 1
ATOM 683 C C . LYS A 1 81 ? 32.964 13.088 -28.880 1.00 87.81 81 LYS A C 1
ATOM 685 O O . LYS A 1 81 ? 33.672 14.027 -29.210 1.00 87.81 81 LYS A O 1
ATOM 690 N N . SER A 1 82 ? 33.470 11.905 -28.533 1.00 81.31 82 SER A N 1
ATOM 691 C CA . SER A 1 82 ? 34.914 11.638 -28.544 1.00 81.31 82 SER A CA 1
ATOM 692 C C . SER A 1 82 ? 35.516 11.724 -29.951 1.00 81.31 82 SER A C 1
ATOM 694 O O . SER A 1 82 ? 36.638 12.196 -30.102 1.00 81.31 82 SER A O 1
ATOM 696 N N . VAL A 1 83 ? 34.749 11.338 -30.978 1.00 82.12 83 VAL A N 1
ATOM 697 C CA . VAL A 1 83 ? 35.139 11.471 -32.390 1.00 82.12 83 VAL A CA 1
ATOM 698 C C . VAL A 1 83 ? 35.108 12.938 -32.829 1.00 82.12 83 VAL A C 1
ATOM 700 O O . VAL A 1 83 ? 36.018 13.392 -33.519 1.00 82.12 83 VAL A O 1
ATOM 703 N N . LEU A 1 84 ? 34.080 13.686 -32.416 1.00 81.06 84 LEU A N 1
ATOM 704 C CA . LEU A 1 84 ? 33.884 15.088 -32.804 1.00 81.06 84 LEU A CA 1
ATOM 705 C C . LEU A 1 84 ? 34.724 16.081 -31.990 1.00 81.06 84 LEU A C 1
ATOM 707 O O . LEU A 1 84 ? 34.959 17.199 -32.450 1.00 81.06 84 LEU A O 1
ATOM 711 N N . MET A 1 85 ? 35.155 15.711 -30.781 1.00 82.56 85 MET A N 1
ATOM 712 C CA . MET A 1 85 ? 35.971 16.555 -29.912 1.00 82.56 85 MET A CA 1
ATOM 713 C C . MET A 1 85 ? 37.295 16.844 -30.597 1.00 82.56 85 MET A C 1
ATOM 715 O O . MET A 1 85 ? 38.173 15.991 -30.715 1.00 82.56 85 MET A O 1
ATOM 719 N N . GLY A 1 86 ? 37.426 18.087 -31.039 1.00 81.75 86 GLY A N 1
ATOM 720 C CA . GLY A 1 86 ? 38.669 18.589 -31.566 1.00 81.75 86 GLY A CA 1
ATOM 721 C C . GLY A 1 86 ? 39.612 19.089 -30.479 1.00 81.75 86 GLY A C 1
ATOM 722 O O . GLY A 1 86 ? 39.182 19.562 -29.428 1.00 81.75 86 GLY A O 1
ATOM 723 N N . THR A 1 87 ? 40.911 19.021 -30.742 1.00 83.69 87 THR A N 1
ATOM 724 C CA . THR A 1 87 ? 41.938 19.666 -29.919 1.00 83.69 87 THR A CA 1
ATOM 725 C C . THR A 1 87 ? 42.442 20.913 -30.631 1.00 83.69 87 THR A C 1
ATOM 727 O O . THR A 1 87 ? 42.660 20.906 -31.839 1.00 83.69 87 THR A O 1
ATOM 730 N N . ALA A 1 88 ? 42.626 22.005 -29.897 1.00 83.31 88 ALA A N 1
ATOM 731 C CA . ALA A 1 88 ? 43.268 23.210 -30.411 1.00 83.31 88 ALA A CA 1
ATOM 732 C C . ALA A 1 88 ? 44.712 23.256 -29.901 1.00 83.31 88 ALA A C 1
ATOM 734 O O . ALA A 1 88 ? 44.953 22.997 -28.719 1.00 83.31 88 ALA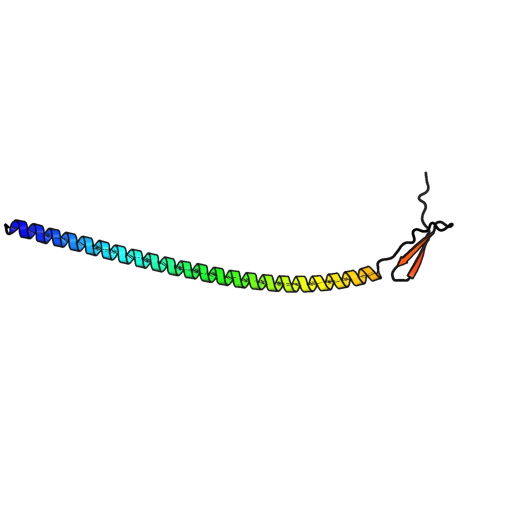 A O 1
ATOM 735 N N . SER A 1 89 ? 45.676 23.563 -30.770 1.00 81.50 89 SER A N 1
ATOM 736 C CA . SER A 1 89 ? 47.055 23.760 -30.330 1.00 81.50 89 SER A CA 1
ATOM 737 C C . SER A 1 89 ? 47.165 25.089 -29.570 1.00 81.50 89 SER A C 1
ATOM 739 O O . SER A 1 89 ? 46.660 26.126 -30.002 1.00 81.50 89 SER A O 1
ATOM 741 N N . ASN A 1 90 ? 47.829 25.060 -28.411 1.00 74.19 90 ASN A N 1
ATOM 742 C CA . ASN A 1 90 ? 48.163 26.263 -27.637 1.00 74.19 90 ASN A CA 1
ATOM 743 C C . ASN A 1 90 ? 49.478 26.910 -28.104 1.00 74.19 90 ASN A C 1
ATOM 745 O O . ASN A 1 90 ? 50.009 27.781 -27.420 1.00 74.19 90 ASN A O 1
ATOM 749 N N . GLN A 1 91 ? 50.049 26.453 -29.221 1.00 75.81 91 GLN A N 1
ATOM 750 C CA . GLN A 1 91 ? 51.287 27.017 -29.743 1.00 75.81 91 GLN A CA 1
ATOM 751 C C . GLN A 1 91 ? 50.976 28.329 -30.463 1.00 75.81 91 GLN A C 1
ATOM 753 O O . GLN A 1 91 ? 50.163 28.368 -31.387 1.00 75.81 91 GLN A O 1
ATOM 758 N N . ASP A 1 92 ? 51.627 29.407 -30.031 1.00 69.50 92 ASP A N 1
ATOM 759 C CA . ASP A 1 92 ? 51.652 30.653 -30.787 1.00 69.50 92 ASP A CA 1
ATOM 760 C C . ASP A 1 92 ? 52.552 30.451 -32.008 1.00 69.50 92 ASP A C 1
ATOM 762 O O . ASP A 1 92 ? 53.777 30.576 -31.949 1.00 69.50 92 ASP A O 1
ATOM 766 N N . ASN A 1 93 ? 51.934 30.088 -33.129 1.00 70.19 93 ASN A N 1
ATOM 767 C CA . ASN A 1 93 ? 52.610 30.071 -34.416 1.00 70.19 93 ASN A CA 1
ATOM 768 C C . ASN A 1 93 ? 52.969 31.513 -34.824 1.00 70.19 93 ASN A C 1
ATOM 770 O O . ASN A 1 93 ? 52.194 32.446 -34.603 1.00 70.19 93 ASN A O 1
ATOM 774 N N . GLN A 1 94 ? 54.139 31.704 -35.443 1.00 72.62 94 GLN A N 1
ATOM 775 C CA . GLN A 1 94 ? 54.676 33.031 -35.805 1.00 72.62 94 GLN A CA 1
ATOM 776 C C . GLN A 1 94 ? 53.768 33.844 -36.747 1.00 72.62 94 GLN A C 1
ATOM 778 O O . GLN A 1 94 ? 53.878 35.066 -36.804 1.00 72.62 94 GLN A O 1
ATOM 783 N N . ASP A 1 95 ? 52.873 33.182 -37.479 1.00 76.88 95 ASP A N 1
ATOM 784 C CA . ASP A 1 95 ? 51.914 33.797 -38.399 1.00 76.88 95 ASP A CA 1
ATOM 785 C C . ASP A 1 95 ? 50.546 34.099 -37.759 1.00 76.88 95 ASP A C 1
ATOM 787 O O . ASP A 1 95 ? 49.648 34.601 -38.432 1.00 76.88 95 ASP A O 1
ATOM 791 N N . GLY A 1 96 ? 50.361 33.786 -36.472 1.00 77.25 96 GLY A N 1
ATOM 792 C CA . GLY A 1 96 ? 49.106 34.002 -35.750 1.00 77.25 96 GLY A CA 1
ATOM 793 C C . GLY A 1 96 ? 47.978 33.031 -36.122 1.00 77.25 96 GLY A C 1
ATOM 794 O O . GLY A 1 96 ? 46.837 33.244 -35.706 1.00 77.25 96 GLY A O 1
ATOM 795 N N . ALA A 1 97 ? 48.253 31.971 -36.887 1.00 81.69 97 ALA A N 1
ATOM 796 C CA . ALA A 1 97 ? 47.258 30.952 -37.197 1.00 81.69 97 ALA A CA 1
ATOM 797 C C . ALA A 1 97 ? 47.004 30.020 -35.999 1.00 81.69 97 ALA A C 1
ATOM 799 O O . ALA A 1 97 ? 47.914 29.677 -35.248 1.00 81.69 97 ALA A O 1
ATOM 800 N N . LEU A 1 98 ? 45.752 29.594 -35.826 1.00 83.94 98 LEU A N 1
ATOM 801 C CA . LEU A 1 98 ? 45.364 28.542 -34.891 1.00 83.94 98 LEU A CA 1
ATOM 802 C C . LEU A 1 98 ? 45.301 27.207 -35.632 1.00 83.94 98 LEU A C 1
ATOM 804 O O . LEU A 1 98 ? 44.607 27.097 -36.642 1.00 83.94 98 LEU A O 1
ATOM 808 N N . GLU A 1 99 ? 45.965 26.189 -35.100 1.00 88.31 99 GLU A N 1
ATOM 809 C CA . GLU A 1 99 ? 45.798 24.817 -35.570 1.00 88.31 99 GLU A CA 1
ATOM 810 C C . GLU A 1 99 ? 44.777 24.099 -34.695 1.00 88.31 99 GLU A C 1
ATOM 812 O O . GLU A 1 99 ? 44.919 24.036 -33.473 1.00 88.31 99 GLU A O 1
ATOM 817 N N . ILE A 1 100 ? 43.740 23.555 -35.323 1.00 87.12 100 ILE A N 1
ATOM 818 C CA . ILE A 1 100 ? 42.756 22.702 -34.663 1.00 87.12 100 ILE A CA 1
ATOM 819 C C . ILE A 1 100 ? 42.767 21.335 -35.332 1.00 87.12 100 ILE A C 1
ATOM 821 O O . ILE A 1 100 ? 42.895 21.224 -36.548 1.00 87.12 100 ILE A O 1
ATOM 825 N N . THR A 1 101 ? 42.641 20.282 -34.542 1.00 86.38 101 THR A N 1
ATOM 826 C CA . THR A 1 101 ? 42.374 18.935 -35.039 1.00 86.38 101 THR A CA 1
ATOM 827 C C . THR A 1 101 ? 40.914 18.649 -34.766 1.00 86.38 101 THR A C 1
ATOM 829 O O . THR A 1 101 ? 40.523 18.755 -33.615 1.00 86.38 101 THR A O 1
ATOM 832 N N . VAL A 1 102 ? 40.115 18.306 -35.770 1.00 85.75 102 VAL A N 1
ATOM 833 C CA . VAL A 1 102 ? 38.700 17.923 -35.618 1.00 85.75 102 VAL A CA 1
ATOM 834 C C . VAL A 1 102 ? 38.499 16.628 -36.390 1.00 85.75 102 VAL A C 1
ATOM 836 O O . VAL A 1 102 ? 38.934 16.536 -37.533 1.00 85.75 102 VAL A O 1
ATOM 839 N N . SER A 1 103 ? 37.896 15.607 -35.777 1.00 83.94 103 SER A N 1
ATOM 840 C CA . SER A 1 103 ? 37.665 14.302 -36.425 1.00 83.94 103 SER A CA 1
ATOM 841 C C . SER A 1 103 ? 38.930 13.648 -37.017 1.00 83.94 103 SER A C 1
ATOM 843 O O . SER A 1 103 ? 38.864 12.936 -38.013 1.00 83.94 103 SER A O 1
ATOM 845 N N . GLY A 1 104 ? 40.103 13.904 -36.426 1.00 82.19 104 GLY A N 1
ATOM 846 C CA . GLY A 1 104 ? 41.400 13.419 -36.921 1.00 82.19 104 GLY A CA 1
ATOM 847 C C . GLY A 1 104 ? 42.010 14.236 -38.068 1.00 82.19 104 GLY A C 1
ATOM 848 O O . GLY A 1 104 ? 43.166 14.010 -38.427 1.00 82.19 104 GLY A O 1
ATOM 849 N N . GLU A 1 105 ? 41.291 15.219 -38.605 1.00 87.62 105 GLU A N 1
ATOM 850 C CA . GLU A 1 105 ? 41.779 16.124 -39.642 1.00 87.62 105 GLU A CA 1
ATOM 851 C C . GLU A 1 105 ? 42.356 17.399 -39.025 1.00 87.62 105 GLU A C 1
ATOM 853 O O . GLU A 1 105 ? 41.799 17.964 -38.081 1.00 87.62 105 GLU A O 1
ATOM 858 N N . LYS A 1 106 ? 43.488 17.866 -39.560 1.00 89.88 106 LYS A N 1
ATOM 859 C CA . LYS A 1 106 ? 44.137 19.103 -39.116 1.00 89.88 106 LYS A CA 1
ATOM 860 C C . LYS A 1 106 ? 43.695 20.273 -39.981 1.00 89.88 106 LYS A C 1
ATOM 862 O O . LYS A 1 106 ? 43.887 20.264 -41.193 1.00 89.88 106 LYS A O 1
ATOM 867 N N . TYR A 1 107 ? 43.199 21.311 -39.329 1.00 88.69 107 TYR A N 1
ATOM 868 C CA . TYR A 1 107 ? 42.798 22.568 -39.935 1.00 88.69 107 TYR A CA 1
ATOM 869 C C . TYR A 1 107 ? 43.665 23.702 -39.400 1.00 88.69 107 TYR A C 1
ATOM 871 O O . TYR A 1 107 ? 44.007 23.742 -38.218 1.00 88.69 107 TYR A O 1
ATOM 879 N N . ARG A 1 108 ? 43.989 24.654 -40.276 1.00 87.38 108 ARG A N 1
ATOM 880 C CA . ARG A 1 108 ? 44.697 25.887 -39.929 1.00 87.38 108 ARG A CA 1
ATOM 881 C C . ARG A 1 108 ? 43.769 27.067 -40.177 1.00 87.38 108 ARG A C 1
ATOM 883 O O . ARG A 1 108 ? 43.393 27.334 -41.315 1.00 87.38 108 ARG A O 1
ATOM 890 N N . CYS A 1 109 ? 43.410 27.770 -39.114 1.00 84.56 109 CYS A N 1
ATOM 891 C CA . CYS A 1 109 ? 42.495 28.902 -39.150 1.00 84.56 109 CYS A CA 1
ATOM 892 C C . CYS A 1 109 ? 43.269 30.199 -38.903 1.00 84.56 109 CYS A C 1
ATOM 894 O O . CYS A 1 109 ? 44.058 30.287 -37.963 1.00 84.56 109 CYS A O 1
ATOM 896 N N . LEU A 1 110 ? 43.022 31.234 -39.705 1.00 81.31 110 LEU A N 1
ATOM 897 C CA . LEU A 1 110 ? 43.551 32.569 -39.423 1.00 81.31 110 LEU A CA 1
ATOM 898 C C . LEU A 1 110 ? 42.816 33.156 -38.212 1.00 81.31 110 LEU A C 1
ATOM 900 O O . LEU A 1 110 ? 41.584 33.198 -38.191 1.00 81.31 110 LEU A O 1
ATOM 904 N N . ARG A 1 111 ? 43.551 33.624 -37.196 1.00 73.50 111 ARG A N 1
ATOM 905 C CA . ARG A 1 111 ? 42.938 34.374 -36.095 1.00 73.50 111 ARG A CA 1
ATOM 906 C C . ARG A 1 111 ? 42.619 35.782 -36.590 1.00 73.50 111 ARG A C 1
ATOM 908 O O . ARG A 1 111 ? 43.517 36.523 -36.978 1.00 73.50 111 ARG A O 1
ATOM 915 N N . PHE A 1 112 ? 41.353 36.184 -36.520 1.00 72.75 112 PHE A N 1
ATOM 916 C CA . PHE A 1 112 ? 41.014 37.601 -36.607 1.00 72.75 112 PHE A CA 1
ATOM 917 C C . PHE A 1 112 ? 41.505 38.276 -35.327 1.00 72.75 112 PHE A C 1
ATOM 919 O O . PHE A 1 112 ? 40.892 38.147 -34.265 1.00 72.75 112 PHE A O 1
ATOM 926 N N . SER A 1 113 ? 42.614 39.004 -35.402 1.00 70.06 113 SER A N 1
ATOM 927 C CA . SER A 1 113 ? 42.924 39.998 -34.386 1.00 70.06 113 SER A CA 1
ATOM 928 C C . SER A 1 113 ? 41.818 41.052 -34.446 1.00 70.06 113 SER A C 1
ATOM 930 O O . SER A 1 113 ? 41.663 41.761 -35.440 1.00 70.06 113 SER A O 1
ATOM 932 N N . LYS A 1 114 ? 40.992 41.147 -33.394 1.00 66.00 114 LYS A N 1
ATOM 933 C CA . LYS A 1 114 ? 40.137 42.327 -33.220 1.00 66.00 114 LYS A CA 1
ATOM 934 C C . LYS A 1 114 ? 41.081 43.525 -33.277 1.00 66.00 114 LYS A C 1
ATOM 936 O O . LYS A 1 114 ? 42.006 43.582 -32.466 1.00 66.00 114 LYS A O 1
ATOM 941 N N . ALA A 1 115 ? 40.887 44.426 -34.241 1.00 64.50 115 ALA A N 1
ATOM 942 C CA . ALA A 1 115 ? 41.669 45.650 -34.316 1.00 64.50 115 ALA A CA 1
ATOM 943 C C . ALA A 1 115 ? 41.665 46.295 -32.923 1.00 64.50 115 ALA A C 1
ATOM 945 O O . ALA A 1 115 ? 40.593 46.578 -32.376 1.00 64.50 115 ALA A O 1
ATOM 946 N N . LYS A 1 116 ? 42.847 46.455 -32.315 1.00 65.62 116 LYS A N 1
ATOM 947 C CA . LYS A 1 116 ? 42.971 47.350 -31.167 1.00 65.62 116 LYS A CA 1
ATOM 948 C C . LYS A 1 116 ? 42.563 48.724 -31.693 1.00 65.62 116 LYS A C 1
ATOM 950 O O . LYS A 1 116 ? 43.164 49.197 -32.655 1.00 65.62 116 LYS A O 1
ATOM 955 N N . LYS A 1 117 ? 41.485 49.276 -31.134 1.00 55.56 117 LYS A N 1
ATOM 956 C CA . LYS A 1 117 ? 41.200 50.704 -31.270 1.00 55.56 117 LYS A CA 1
ATOM 957 C C . LYS A 1 117 ? 42.394 51.506 -30.772 1.00 55.56 117 LYS A C 1
ATOM 959 O O . LYS A 1 117 ? 43.026 51.035 -29.797 1.00 55.56 117 LYS A O 1
#

pLDDT: mean 91.22, std 9.98, range [55.56, 98.56]

Sequence (117 aa):
MSLRIKLVVDKFVEELKQALDADIQDRIMKEREMQSYIEEREREVAEREAAWKAELSRRETEIARQEARLKMERENLEKEKSVLMGTASNQDNQDGALEITVSGEKYRCLRFSKAKK

Foldseek 3Di:
DPPVVVVVVVVVVVVVVVVVVVVVVVVVVVVVVVVVVVVVVVVVVVVVVVVVVVVVVVVVVVVVVVVVVVVVVVVVVVVVCVQQDKDWDPDCDPQQWIWIQGSNDIDTHHDPDPPDD

Organism: Arabidopsis thaliana (NCBI:txid3702)